Protein AF-A0A8T6MSV2-F1 (afdb_monomer_lite)

Secondary structure (DSSP, 8-state):
-EEEEEE-HHHHHHHHHHHHHTT--EEEETTEEEESS--HHHHHHHHHHTT--SEEEEEETTEEEEEEEEEGGGGT-EE-TTT--EESSHHHHHHHHGGGS-GGG----

Sequence (109 aa):
MDIDCVFDDALAQEMAQYLKNKGHTITVQNSTITTKSDPIDDVVNFSVETNRQDYQINFFENTLIFSRKIPIEKIGLISCKQCGFLAQNKSDLELHQNVHMPKSQIRRK

Structure (mmCIF, N/CA/C/O backbone):
data_AF-A0A8T6MSV2-F1
#
_entry.id   AF-A0A8T6MSV2-F1
#
loop_
_atom_site.group_PDB
_atom_site.id
_atom_site.type_symbol
_atom_site.label_atom_id
_atom_site.label_alt_id
_atom_site.label_comp_id
_atom_site.label_asym_id
_atom_site.label_entity_id
_atom_site.label_seq_id
_atom_site.pdbx_PDB_ins_code
_atom_site.Cartn_x
_atom_site.Cartn_y
_atom_site.Cartn_z
_atom_site.occupancy
_atom_site.B_iso_or_equiv
_atom_site.auth_seq_id
_atom_site.auth_comp_id
_atom_site.auth_asym_id
_atom_site.auth_atom_id
_atom_site.pdbx_PDB_model_num
ATOM 1 N N . MET A 1 1 ? 12.745 3.631 -9.465 1.00 52.75 1 MET A N 1
ATOM 2 C CA . MET A 1 1 ? 11.391 4.137 -9.770 1.00 52.75 1 MET A CA 1
ATOM 3 C C . MET A 1 1 ? 10.469 3.039 -9.295 1.00 52.75 1 MET A C 1
ATOM 5 O O . MET A 1 1 ? 10.765 1.884 -9.581 1.00 52.75 1 MET A O 1
ATOM 9 N N . ASP A 1 2 ? 9.473 3.383 -8.488 1.00 45.22 2 ASP A N 1
ATOM 10 C CA . ASP A 1 2 ? 8.651 2.413 -7.762 1.00 45.22 2 ASP A CA 1
ATOM 11 C C . ASP A 1 2 ? 7.221 2.499 -8.281 1.00 45.22 2 ASP A C 1
ATOM 13 O O . ASP A 1 2 ? 6.783 3.571 -8.703 1.00 45.22 2 ASP A O 1
ATOM 17 N N . ILE A 1 3 ? 6.517 1.373 -8.281 1.00 43.38 3 ILE A N 1
ATOM 18 C CA . ILE A 1 3 ? 5.106 1.319 -8.655 1.00 43.38 3 ILE A CA 1
ATOM 19 C C . ILE A 1 3 ? 4.292 0.924 -7.421 1.00 43.38 3 ILE A C 1
ATOM 21 O O . ILE A 1 3 ? 4.599 -0.067 -6.751 1.00 43.38 3 ILE A O 1
ATOM 25 N N . ASP A 1 4 ? 3.238 1.695 -7.151 1.00 51.03 4 ASP A N 1
ATOM 26 C CA . ASP A 1 4 ? 2.229 1.418 -6.127 1.00 51.03 4 ASP A CA 1
ATOM 27 C C . ASP A 1 4 ? 1.258 0.360 -6.654 1.00 51.03 4 ASP A C 1
ATOM 29 O O . ASP A 1 4 ? 0.291 0.678 -7.343 1.00 51.03 4 ASP A O 1
ATOM 33 N N . CYS A 1 5 ? 1.544 -0.923 -6.426 1.00 47.72 5 CYS A N 1
ATOM 34 C CA . CYS A 1 5 ? 0.747 -1.990 -7.050 1.00 47.72 5 CYS A CA 1
ATOM 35 C C . CYS A 1 5 ? 0.420 -3.189 -6.167 1.00 47.72 5 CYS A C 1
ATOM 37 O O . CYS A 1 5 ? -0.207 -4.123 -6.661 1.00 47.72 5 CYS A O 1
ATOM 39 N N . VAL A 1 6 ? 0.790 -3.196 -4.883 1.00 54.03 6 VAL A N 1
ATOM 40 C CA . VAL A 1 6 ? 0.412 -4.315 -4.008 1.00 54.03 6 VAL A CA 1
ATOM 41 C C . VAL A 1 6 ? -0.485 -3.849 -2.882 1.00 54.03 6 VAL A C 1
ATOM 43 O O . VAL A 1 6 ? -0.039 -3.304 -1.874 1.00 54.03 6 VAL A O 1
ATOM 46 N N . PHE A 1 7 ? -1.763 -4.090 -3.144 1.00 62.31 7 PHE A N 1
ATOM 47 C CA . PHE A 1 7 ? -2.846 -4.252 -2.196 1.00 62.31 7 PHE A CA 1
ATOM 48 C C . PHE A 1 7 ? -2.568 -5.534 -1.386 1.00 62.31 7 PHE A C 1
ATOM 50 O O . PHE A 1 7 ? -2.587 -6.633 -1.941 1.00 62.31 7 PHE A O 1
ATOM 57 N N . ASP A 1 8 ? -2.196 -5.387 -0.111 1.00 69.69 8 ASP A N 1
ATOM 58 C CA . ASP A 1 8 ? -1.925 -6.505 0.803 1.00 69.69 8 ASP A CA 1
ATOM 59 C C . ASP A 1 8 ? -3.137 -6.749 1.716 1.00 69.69 8 ASP A C 1
ATOM 61 O O . ASP A 1 8 ? -3.319 -6.081 2.739 1.00 69.69 8 ASP A O 1
ATOM 65 N N . ASP A 1 9 ? -3.973 -7.720 1.335 1.00 76.50 9 ASP A N 1
ATOM 66 C CA . ASP A 1 9 ? -5.196 -8.070 2.066 1.00 76.50 9 ASP A CA 1
ATOM 67 C C . ASP A 1 9 ? -4.897 -8.564 3.491 1.00 76.50 9 ASP A C 1
ATOM 69 O O . ASP A 1 9 ? -5.667 -8.296 4.415 1.00 76.50 9 ASP A O 1
ATOM 73 N N . ALA A 1 10 ? -3.777 -9.265 3.698 1.00 79.00 10 ALA A N 1
ATOM 74 C CA . ALA A 1 10 ? -3.409 -9.791 5.010 1.00 79.00 10 ALA A CA 1
ATOM 75 C C . ALA A 1 10 ? -3.021 -8.653 5.960 1.00 79.00 10 ALA A C 1
ATOM 77 O O . ALA A 1 10 ? -3.493 -8.602 7.097 1.00 79.00 10 ALA A O 1
ATOM 78 N N . LEU A 1 11 ? -2.230 -7.695 5.470 1.00 79.06 11 LEU A N 1
ATOM 79 C CA . LEU A 1 11 ? -1.896 -6.489 6.221 1.00 79.06 11 LEU A CA 1
ATOM 80 C C . LEU A 1 11 ? -3.133 -5.631 6.504 1.00 79.06 11 LEU A C 1
ATOM 82 O O . LEU A 1 11 ? -3.290 -5.135 7.620 1.00 79.06 11 LEU A O 1
ATOM 86 N N . ALA A 1 12 ? -4.027 -5.473 5.525 1.00 80.38 12 ALA A N 1
ATOM 87 C CA . ALA A 1 12 ? -5.264 -4.727 5.726 1.00 80.38 12 ALA A CA 1
ATOM 88 C C . ALA A 1 12 ? -6.127 -5.353 6.836 1.00 80.38 12 ALA A C 1
ATOM 90 O O . ALA A 1 12 ? -6.695 -4.632 7.660 1.00 80.38 12 ALA A O 1
ATOM 91 N N . GLN A 1 13 ? -6.178 -6.688 6.918 1.00 84.62 13 GLN A N 1
ATOM 92 C CA . GLN A 1 13 ? -6.860 -7.384 8.011 1.00 84.62 13 GLN A CA 1
ATOM 93 C C . GLN A 1 13 ? -6.159 -7.219 9.365 1.00 84.62 13 GLN A C 1
ATOM 95 O O . GLN A 1 13 ? -6.834 -6.954 10.362 1.00 84.62 13 GLN A O 1
ATOM 100 N N . GLU A 1 14 ? -4.831 -7.333 9.416 1.00 86.69 14 GLU A N 1
ATOM 101 C CA . GLU A 1 14 ? -4.041 -7.163 10.644 1.00 86.69 14 GLU A CA 1
ATOM 102 C C . GLU A 1 14 ? -4.220 -5.755 11.237 1.00 86.69 14 GLU A C 1
ATOM 104 O O . GLU A 1 14 ? -4.562 -5.599 12.412 1.00 86.69 14 GLU A O 1
ATOM 109 N N . MET A 1 15 ? -4.098 -4.729 10.395 1.00 83.69 15 MET A N 1
ATOM 110 C CA . MET A 1 15 ? -4.331 -3.331 10.759 1.00 83.69 15 MET A CA 1
ATOM 111 C C . MET A 1 15 ? -5.768 -3.101 11.224 1.00 83.69 15 MET A C 1
ATOM 113 O O . MET A 1 15 ? -6.010 -2.456 12.242 1.00 83.69 15 MET A O 1
ATOM 117 N N . ALA A 1 16 ? -6.751 -3.631 10.493 1.00 87.12 16 ALA A N 1
ATOM 118 C CA . ALA A 1 16 ? -8.146 -3.466 10.869 1.00 87.12 16 ALA A CA 1
ATOM 119 C C . ALA A 1 16 ? -8.446 -4.087 12.232 1.00 87.12 16 ALA A C 1
ATOM 121 O O . ALA A 1 16 ? -9.236 -3.529 12.994 1.00 87.12 16 ALA A O 1
ATOM 122 N N . GLN A 1 17 ? -7.810 -5.213 12.562 1.00 90.00 17 GLN A N 1
ATOM 123 C CA . GLN A 1 17 ? -7.929 -5.808 13.884 1.00 90.00 17 GLN A CA 1
ATOM 124 C C . GLN A 1 17 ? -7.280 -4.927 14.958 1.00 90.00 17 GLN A C 1
ATOM 126 O O . GLN A 1 17 ? -7.893 -4.707 16.002 1.00 90.00 17 GLN A O 1
ATOM 131 N N . TYR A 1 18 ? -6.095 -4.369 14.691 1.00 89.69 18 TYR A N 1
ATOM 132 C CA . TYR A 1 18 ? -5.439 -3.416 15.591 1.00 89.69 18 TYR A CA 1
ATOM 133 C C . TYR A 1 18 ? -6.328 -2.196 15.878 1.00 89.69 18 TYR A C 1
ATOM 135 O O . TYR A 1 18 ? -6.602 -1.880 17.036 1.00 89.69 18 TYR A O 1
ATOM 143 N N . LEU A 1 19 ? -6.866 -1.561 14.834 1.00 87.06 19 LEU A N 1
ATOM 144 C CA . LEU A 1 19 ? -7.727 -0.382 14.956 1.00 87.06 19 LEU A CA 1
ATOM 145 C C . LEU A 1 19 ? -9.059 -0.695 15.655 1.00 87.06 19 LEU A C 1
ATOM 147 O O . LEU A 1 19 ? -9.536 0.103 16.463 1.00 87.06 19 LEU A O 1
ATOM 151 N N . LYS A 1 20 ? -9.647 -1.877 15.421 1.00 90.38 20 LYS A N 1
ATOM 152 C CA . LYS A 1 20 ? -10.823 -2.341 16.179 1.00 90.38 20 LYS A CA 1
ATOM 153 C C . LYS A 1 20 ? -10.512 -2.495 17.666 1.00 90.38 20 LYS A C 1
ATOM 155 O O . LYS A 1 20 ? -11.320 -2.079 18.492 1.00 90.38 20 LYS A O 1
ATOM 160 N N . ASN A 1 21 ? -9.342 -3.034 18.011 1.00 92.56 21 ASN A N 1
ATOM 161 C CA . ASN A 1 21 ? -8.912 -3.175 19.405 1.00 92.56 21 ASN A CA 1
ATOM 162 C C . ASN A 1 21 ? -8.697 -1.811 20.092 1.00 92.56 21 ASN A C 1
ATOM 164 O O . ASN A 1 21 ? -8.846 -1.717 21.307 1.00 92.56 21 ASN A O 1
ATOM 168 N N . LYS A 1 22 ? -8.396 -0.755 19.323 1.00 89.69 22 LYS A N 1
ATOM 169 C CA . LYS A 1 22 ? -8.323 0.642 19.791 1.00 89.69 22 LYS A CA 1
ATOM 170 C C . LYS A 1 22 ? -9.682 1.354 19.859 1.00 89.69 22 LYS A C 1
ATOM 172 O O . LYS A 1 22 ? -9.764 2.464 20.371 1.00 89.69 22 LYS A O 1
ATOM 177 N N . GLY A 1 23 ? -10.761 0.709 19.408 1.00 89.50 23 GLY A N 1
ATOM 178 C CA . GLY A 1 23 ? -12.131 1.227 19.493 1.00 89.50 23 GLY A CA 1
ATOM 179 C C . GLY A 1 23 ? -12.663 1.872 18.211 1.00 89.50 23 GLY A C 1
ATOM 180 O O . GLY A 1 23 ? -13.773 2.408 18.217 1.00 89.50 23 GLY A O 1
ATOM 181 N N . HIS A 1 24 ? -11.931 1.806 17.095 1.00 85.06 24 HIS A N 1
ATOM 182 C CA . HIS A 1 24 ? -12.431 2.316 15.821 1.00 85.06 24 HIS A CA 1
ATOM 183 C C . HIS A 1 24 ? -13.497 1.395 15.217 1.00 85.06 24 HIS A C 1
ATOM 185 O O . HIS A 1 24 ? -13.394 0.166 15.228 1.00 85.06 24 HIS A O 1
ATOM 191 N N . THR A 1 25 ? -14.516 2.001 14.604 1.00 87.56 25 THR A N 1
ATOM 192 C CA . THR A 1 25 ? -15.488 1.264 13.787 1.00 87.56 25 THR A CA 1
ATOM 193 C C . THR A 1 25 ? -14.932 1.096 12.377 1.00 87.56 25 THR A C 1
ATOM 195 O O . THR A 1 25 ? -15.022 2.016 11.563 1.00 87.56 25 THR A O 1
ATOM 198 N N . ILE A 1 26 ? -14.365 -0.081 12.104 1.00 85.50 26 ILE A N 1
ATOM 199 C CA . ILE A 1 26 ? -13.655 -0.390 10.859 1.00 85.50 26 ILE A CA 1
ATOM 200 C C . ILE A 1 26 ? -14.429 -1.380 9.986 1.00 85.50 26 ILE A C 1
ATOM 202 O O . ILE A 1 26 ? -14.863 -2.433 10.461 1.00 85.50 26 ILE A O 1
ATOM 206 N N . THR A 1 27 ? -14.510 -1.082 8.689 1.00 84.19 27 THR A N 1
ATOM 207 C CA . THR A 1 27 ? -14.942 -2.014 7.637 1.00 84.19 27 THR A CA 1
ATOM 208 C C . THR A 1 27 ? -13.767 -2.293 6.707 1.00 84.19 27 THR A C 1
ATOM 210 O O . THR A 1 27 ? -13.042 -1.369 6.352 1.00 84.19 27 THR A O 1
ATOM 213 N N . VAL A 1 28 ? -13.570 -3.552 6.317 1.00 82.88 28 VAL A N 1
ATOM 214 C CA . VAL A 1 28 ? -12.518 -3.950 5.370 1.00 82.88 28 VAL A CA 1
ATOM 215 C C . VAL A 1 28 ? -13.166 -4.573 4.147 1.00 82.88 28 VAL A C 1
ATOM 217 O O . VAL A 1 28 ? -14.011 -5.460 4.283 1.00 82.88 28 VAL A O 1
ATOM 220 N N . GLN A 1 29 ? -12.754 -4.127 2.966 1.00 80.00 29 GLN A N 1
ATOM 221 C CA . GLN A 1 29 ? -13.034 -4.784 1.694 1.00 80.00 29 GLN A CA 1
ATOM 222 C C . GLN A 1 29 ? -11.713 -4.947 0.952 1.00 80.00 29 GLN A C 1
ATOM 224 O O . GLN A 1 29 ? -11.104 -3.959 0.548 1.00 80.00 29 GLN A O 1
ATOM 229 N N . ASN A 1 30 ? -11.268 -6.193 0.786 1.00 78.94 30 ASN A N 1
ATOM 230 C CA . ASN A 1 30 ? -9.948 -6.522 0.244 1.00 78.94 30 ASN A CA 1
ATOM 231 C C . ASN A 1 30 ? -8.853 -5.753 1.013 1.00 78.94 30 ASN A C 1
ATOM 233 O O . ASN A 1 30 ? -8.798 -5.823 2.240 1.00 78.94 30 ASN A O 1
ATOM 237 N N . SER A 1 31 ? -8.044 -4.959 0.314 1.00 72.94 31 SER A N 1
ATOM 238 C CA . SER A 1 31 ? -6.967 -4.153 0.894 1.00 72.94 31 SER A CA 1
ATOM 239 C C . SER A 1 31 ? -7.382 -2.728 1.270 1.00 72.94 31 SER A C 1
ATOM 241 O O . SER A 1 31 ? -6.535 -1.865 1.508 1.00 72.94 31 SER A O 1
ATOM 243 N N . THR A 1 32 ? -8.683 -2.447 1.278 1.00 75.94 32 THR A N 1
ATOM 244 C CA . THR A 1 32 ? -9.233 -1.128 1.586 1.00 75.94 32 THR A CA 1
ATOM 245 C C . THR A 1 32 ? -9.869 -1.138 2.968 1.00 75.94 32 THR A C 1
ATOM 247 O O . THR A 1 32 ? -10.719 -1.979 3.270 1.00 75.94 32 THR A O 1
ATOM 250 N N . ILE A 1 33 ? -9.468 -0.179 3.803 1.00 80.25 33 ILE A N 1
ATOM 251 C CA . ILE A 1 33 ? -10.000 0.011 5.152 1.00 80.25 33 ILE A CA 1
ATOM 252 C C . ILE A 1 33 ? -10.836 1.289 5.163 1.00 80.25 33 ILE A C 1
ATOM 254 O O . ILE A 1 33 ? -10.339 2.359 4.827 1.00 80.25 33 ILE A O 1
ATOM 258 N N . THR A 1 34 ? -12.093 1.200 5.584 1.00 81.88 34 THR A N 1
ATOM 259 C CA . THR A 1 34 ? -12.966 2.362 5.787 1.00 81.88 34 THR A CA 1
ATOM 260 C C . THR A 1 34 ? -13.266 2.521 7.270 1.00 81.88 34 THR A C 1
ATOM 262 O O . THR A 1 34 ? -13.626 1.557 7.951 1.00 81.88 34 THR A O 1
ATOM 265 N N . THR A 1 35 ? -13.145 3.744 7.773 1.00 80.88 35 THR A N 1
ATOM 266 C CA . THR A 1 35 ? -13.340 4.085 9.186 1.00 80.88 35 THR A CA 1
ATOM 267 C C . THR A 1 35 ? -14.361 5.208 9.343 1.00 80.88 35 THR A C 1
ATOM 269 O O . THR A 1 35 ? -14.513 6.051 8.466 1.00 80.88 35 THR A O 1
ATOM 272 N N . LYS A 1 36 ? -15.091 5.226 10.462 1.00 78.75 36 LYS A N 1
ATOM 273 C CA . LYS A 1 36 ? -16.001 6.337 10.808 1.00 78.75 36 LYS A CA 1
ATOM 274 C C . LYS A 1 36 ? -15.328 7.459 11.601 1.00 78.75 36 LYS A C 1
ATOM 276 O O . LYS A 1 36 ? -15.917 8.524 11.747 1.00 78.75 36 LYS A O 1
ATOM 281 N N . SER A 1 37 ? -14.144 7.201 12.146 1.00 78.94 37 SER A N 1
ATOM 282 C CA . SER A 1 37 ? -13.359 8.146 12.941 1.00 78.94 37 SER A CA 1
ATOM 283 C C . SER A 1 37 ? -11.934 8.230 12.410 1.00 78.94 37 SER A C 1
ATOM 285 O O . SER A 1 37 ? -11.442 7.269 11.820 1.00 78.94 37 SER A O 1
ATOM 287 N N . ASP A 1 38 ? -11.284 9.371 12.624 1.00 79.75 38 ASP A N 1
ATOM 288 C CA . ASP A 1 38 ? -9.893 9.592 12.228 1.00 79.75 38 ASP A CA 1
ATOM 289 C C . ASP A 1 38 ? -8.959 8.606 12.964 1.00 79.75 38 ASP A C 1
ATOM 291 O O . ASP A 1 38 ? -8.928 8.631 14.196 1.00 79.75 38 ASP A O 1
ATOM 295 N N . PRO A 1 39 ? -8.248 7.704 12.258 1.00 80.56 39 PRO A N 1
ATOM 296 C CA . PRO A 1 39 ? -7.371 6.717 12.870 1.00 80.56 39 PRO A CA 1
ATOM 297 C C . PRO A 1 39 ? -5.885 7.077 12.723 1.00 80.56 39 PRO A C 1
ATOM 299 O O . PRO A 1 39 ? -5.050 6.208 12.964 1.00 80.56 39 PRO A O 1
ATOM 302 N N . ILE A 1 40 ? -5.535 8.291 12.264 1.00 79.62 40 ILE A N 1
ATOM 303 C CA . ILE A 1 40 ? -4.161 8.642 11.860 1.00 79.62 40 ILE A CA 1
ATOM 304 C C . ILE A 1 40 ? -3.137 8.295 12.947 1.00 79.62 40 ILE A C 1
ATOM 306 O O . ILE A 1 40 ? -2.161 7.605 12.652 1.00 79.62 40 ILE A O 1
ATOM 310 N N . ASP A 1 41 ? -3.373 8.702 14.195 1.00 83.25 41 ASP A N 1
ATOM 311 C CA . ASP A 1 41 ? -2.423 8.472 15.291 1.00 83.25 41 ASP A CA 1
ATOM 312 C C . ASP A 1 41 ? -2.199 6.977 15.561 1.00 83.25 41 ASP A C 1
ATOM 314 O O . ASP A 1 41 ? -1.064 6.521 15.709 1.00 83.25 41 ASP A O 1
ATOM 318 N N . ASP A 1 42 ? -3.268 6.179 15.565 1.00 85.38 42 ASP A N 1
ATOM 319 C CA . ASP A 1 42 ? -3.169 4.735 15.780 1.00 85.38 42 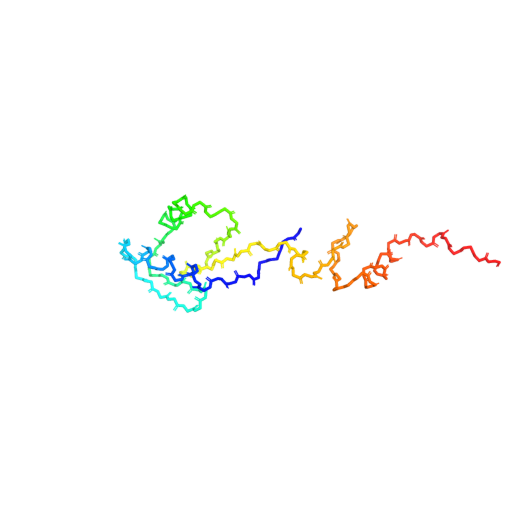ASP A CA 1
ATOM 320 C C . ASP A 1 42 ? -2.548 4.002 14.585 1.00 85.38 42 ASP A C 1
ATOM 322 O O . ASP A 1 42 ? -1.842 3.010 14.766 1.00 85.38 42 ASP A O 1
ATOM 326 N N . VAL A 1 43 ? -2.734 4.510 13.368 1.00 82.62 43 VAL A N 1
ATOM 327 C CA . VAL A 1 43 ? -2.077 3.997 12.160 1.00 82.62 43 VAL A CA 1
ATOM 328 C C . VAL A 1 43 ? -0.571 4.289 12.176 1.00 82.62 43 VAL A C 1
ATOM 330 O O . VAL A 1 43 ? 0.238 3.430 11.801 1.00 82.62 43 VAL A O 1
ATOM 333 N N . VAL A 1 44 ? -0.168 5.471 12.652 1.00 81.69 44 VAL A N 1
ATOM 334 C CA . VAL A 1 44 ? 1.247 5.801 12.883 1.00 81.69 44 VAL A CA 1
ATOM 335 C C . VAL A 1 44 ? 1.834 4.872 13.948 1.00 81.69 44 VAL A C 1
ATOM 337 O O . VAL A 1 44 ? 2.887 4.277 13.713 1.00 81.69 44 VAL A O 1
ATOM 340 N N . ASN A 1 45 ? 1.130 4.666 15.065 1.00 84.69 45 ASN A N 1
ATOM 341 C CA . ASN A 1 45 ? 1.567 3.757 16.129 1.00 84.69 45 ASN A CA 1
ATOM 342 C C . ASN A 1 45 ? 1.740 2.320 15.627 1.00 84.69 45 ASN A C 1
ATOM 344 O O . ASN A 1 45 ? 2.791 1.725 15.853 1.00 84.69 45 ASN A O 1
ATOM 348 N N . PHE A 1 46 ? 0.778 1.789 14.867 1.00 84.12 46 PHE A N 1
ATOM 349 C CA . PHE A 1 46 ? 0.901 0.469 14.248 1.00 84.12 46 PHE A CA 1
ATOM 350 C C . PHE A 1 46 ? 2.158 0.360 13.373 1.00 84.12 46 PHE A C 1
ATOM 352 O O . PHE A 1 46 ? 2.870 -0.646 13.413 1.00 84.12 46 PHE A O 1
ATOM 359 N N . SER A 1 47 ? 2.460 1.396 12.588 1.00 80.94 47 SER A N 1
ATOM 360 C CA . SER A 1 47 ? 3.615 1.402 11.680 1.00 80.94 47 SER A CA 1
ATOM 361 C C . SER A 1 47 ? 4.944 1.369 12.445 1.00 80.94 47 SER A C 1
ATOM 363 O O . SER A 1 47 ? 5.876 0.669 12.040 1.00 80.94 47 SER A O 1
ATOM 365 N N . VAL A 1 48 ? 5.013 2.077 13.578 1.00 82.31 48 VAL A N 1
ATOM 366 C CA . VAL A 1 48 ? 6.168 2.077 14.488 1.00 82.31 48 VAL A CA 1
ATOM 367 C C . VAL A 1 48 ? 6.299 0.733 15.208 1.00 82.31 48 VAL A C 1
ATOM 369 O O . VAL A 1 48 ? 7.380 0.148 15.205 1.00 82.31 48 VAL A O 1
ATOM 372 N N . GLU A 1 49 ? 5.209 0.213 15.778 1.00 85.81 49 GLU A N 1
ATOM 373 C CA . GLU A 1 49 ? 5.192 -1.048 16.535 1.00 85.81 49 GLU A CA 1
ATOM 374 C C . GLU A 1 49 ? 5.566 -2.256 15.666 1.00 85.81 49 GLU A C 1
ATOM 376 O O . GLU A 1 49 ? 6.276 -3.156 16.113 1.00 85.81 49 GLU A O 1
ATOM 381 N N . THR A 1 50 ? 5.130 -2.266 14.405 1.00 81.38 50 THR A N 1
ATOM 382 C CA . THR A 1 50 ? 5.412 -3.360 13.463 1.00 81.38 50 THR A CA 1
ATOM 383 C C . THR A 1 50 ? 6.711 -3.171 12.675 1.00 81.38 50 THR A C 1
ATOM 385 O O . THR A 1 50 ? 7.105 -4.067 11.928 1.00 81.38 50 THR A O 1
ATOM 388 N N . ASN A 1 51 ? 7.390 -2.027 12.842 1.00 80.56 51 ASN A N 1
ATOM 389 C CA . ASN A 1 51 ? 8.594 -1.631 12.104 1.00 80.56 51 ASN A CA 1
ATOM 390 C C . ASN A 1 51 ? 8.450 -1.776 10.571 1.00 80.56 51 ASN A C 1
ATOM 392 O O . ASN A 1 51 ? 9.374 -2.200 9.870 1.00 80.56 51 ASN A O 1
ATOM 396 N N . ARG A 1 52 ? 7.272 -1.444 10.035 1.00 72.25 52 ARG A N 1
ATOM 397 C CA . ARG A 1 52 ? 6.960 -1.572 8.604 1.00 72.25 52 ARG A CA 1
ATOM 398 C C . ARG A 1 52 ? 7.270 -0.272 7.868 1.00 72.25 52 ARG A C 1
ATOM 400 O O . ARG A 1 52 ? 6.441 0.627 7.791 1.00 72.25 52 ARG A O 1
ATOM 407 N N . GLN A 1 53 ? 8.483 -0.179 7.326 1.00 68.81 53 GLN A N 1
ATOM 408 C CA . GLN A 1 53 ? 8.991 1.023 6.643 1.00 68.81 53 GLN A CA 1
ATOM 409 C C . GLN A 1 53 ? 8.783 1.012 5.117 1.00 68.81 53 GLN A C 1
ATOM 411 O O . GLN A 1 53 ? 9.032 2.013 4.451 1.00 68.81 53 GLN A O 1
ATOM 416 N N . ASP A 1 54 ? 8.354 -0.114 4.543 1.00 64.94 54 ASP A N 1
ATOM 417 C CA . ASP A 1 54 ? 8.225 -0.326 3.095 1.00 64.94 54 ASP A CA 1
ATOM 418 C C . ASP A 1 54 ? 6.814 -0.065 2.535 1.00 64.94 54 ASP A C 1
ATOM 420 O O . ASP A 1 54 ? 6.556 -0.302 1.349 1.00 64.94 54 ASP A O 1
ATOM 424 N N . TYR A 1 55 ? 5.914 0.460 3.369 1.00 66.88 55 TYR A N 1
ATOM 425 C CA . TYR A 1 55 ? 4.529 0.756 3.013 1.00 66.88 55 TYR A CA 1
ATOM 426 C C . TYR A 1 55 ? 4.273 2.259 2.947 1.00 66.88 55 TYR A C 1
ATOM 428 O O . TYR A 1 55 ? 4.769 3.036 3.762 1.00 66.88 55 TYR A O 1
ATOM 436 N N . GLN A 1 56 ? 3.458 2.659 1.976 1.00 70.31 56 GLN A N 1
ATOM 437 C CA . GLN A 1 56 ? 2.803 3.957 1.966 1.00 70.31 56 GLN A CA 1
ATOM 438 C C . GLN A 1 56 ? 1.352 3.807 2.404 1.00 70.31 56 GLN A C 1
ATOM 440 O O . GLN A 1 56 ? 0.678 2.828 2.079 1.00 70.31 56 GLN A O 1
ATOM 445 N N . ILE A 1 57 ? 0.890 4.807 3.148 1.00 71.31 57 ILE A N 1
ATOM 446 C CA . ILE A 1 57 ? -0.470 4.886 3.662 1.00 71.31 57 ILE A CA 1
ATOM 447 C C . ILE A 1 57 ? -1.113 6.092 3.003 1.00 71.31 57 ILE A C 1
ATOM 449 O O . ILE A 1 57 ? -0.732 7.231 3.273 1.00 71.31 57 ILE A O 1
ATOM 453 N N . ASN A 1 58 ? -2.063 5.834 2.112 1.00 73.81 58 ASN A N 1
ATOM 454 C CA . ASN A 1 58 ? -2.796 6.880 1.419 1.00 73.81 58 ASN A CA 1
ATOM 455 C C . ASN A 1 58 ? -4.155 7.079 2.092 1.00 73.81 58 ASN A C 1
ATOM 457 O O . ASN A 1 58 ? -4.912 6.121 2.267 1.00 73.81 58 ASN A O 1
ATOM 461 N N . PHE A 1 59 ? -4.449 8.327 2.454 1.00 73.00 59 PHE A N 1
ATOM 462 C CA . PHE A 1 59 ? -5.705 8.733 3.077 1.00 73.00 59 PHE A CA 1
ATOM 463 C C . PHE A 1 59 ? -6.600 9.437 2.057 1.00 73.00 59 PHE A C 1
ATOM 465 O O . PHE A 1 59 ? -6.208 10.440 1.461 1.00 73.00 59 PHE A O 1
ATOM 472 N N . PHE A 1 60 ? -7.818 8.925 1.896 1.00 75.88 60 PHE A N 1
ATOM 473 C CA . PHE A 1 60 ? -8.863 9.495 1.053 1.00 75.88 60 PHE A CA 1
ATOM 474 C C . PHE A 1 60 ? -10.143 9.634 1.873 1.00 75.88 60 PHE A C 1
ATOM 476 O O . PHE A 1 60 ? -10.899 8.672 2.010 1.00 75.88 60 PHE A O 1
ATOM 483 N N . GLU A 1 61 ? -10.372 10.824 2.432 1.00 77.94 61 GLU A N 1
ATOM 484 C CA . GLU A 1 61 ? -11.485 11.111 3.349 1.00 77.94 61 GLU A CA 1
ATOM 485 C C . GLU A 1 61 ? -11.519 10.114 4.523 1.00 77.94 61 GLU A C 1
ATOM 487 O O . GLU A 1 61 ? -10.732 10.223 5.457 1.00 77.94 61 GLU A O 1
ATOM 492 N N . ASN A 1 62 ? -12.383 9.102 4.433 1.00 76.38 62 ASN A N 1
ATOM 493 C CA . ASN A 1 62 ? -12.607 8.076 5.450 1.00 76.38 62 ASN A CA 1
ATOM 494 C C . ASN A 1 62 ? -12.014 6.710 5.066 1.00 76.38 62 ASN A C 1
ATOM 496 O O . ASN A 1 62 ? -12.289 5.694 5.712 1.00 76.38 62 ASN A O 1
ATOM 500 N N . THR A 1 63 ? -11.250 6.670 3.977 1.00 73.44 63 THR A N 1
ATOM 501 C CA . THR A 1 63 ? -10.688 5.459 3.387 1.00 73.44 63 THR A CA 1
ATOM 502 C C . THR A 1 63 ? -9.173 5.481 3.496 1.00 73.44 63 THR A C 1
ATOM 504 O O . THR A 1 63 ? -8.523 6.433 3.068 1.00 73.44 63 THR A O 1
ATOM 507 N N . LEU A 1 64 ? -8.611 4.400 4.026 1.00 73.31 64 LEU A N 1
ATOM 508 C CA . LEU A 1 64 ? -7.182 4.134 4.018 1.00 73.31 64 LEU A CA 1
ATOM 509 C C . LEU A 1 64 ? -6.858 3.054 2.997 1.00 73.31 64 LEU A C 1
ATOM 511 O O . LEU A 1 64 ? -7.496 1.996 2.954 1.00 73.31 64 LEU A O 1
ATOM 515 N N . ILE A 1 65 ? -5.822 3.320 2.210 1.00 68.06 65 ILE A N 1
ATOM 516 C CA . ILE A 1 65 ? -5.261 2.378 1.250 1.00 68.06 65 ILE A CA 1
ATOM 517 C C . ILE A 1 65 ? -3.787 2.184 1.584 1.00 68.06 65 ILE A C 1
ATOM 519 O O . ILE A 1 65 ? -3.001 3.132 1.551 1.00 68.06 65 ILE A O 1
ATOM 523 N N . PHE A 1 66 ? -3.426 0.939 1.880 1.00 66.44 66 PHE A N 1
ATOM 524 C CA . PHE A 1 66 ? -2.044 0.530 2.085 1.00 66.44 66 PHE A CA 1
ATOM 5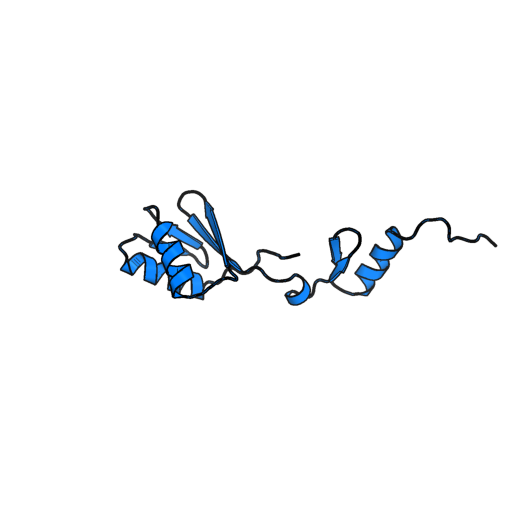25 C C . PHE A 1 66 ? -1.493 -0.001 0.771 1.00 66.44 66 PHE A 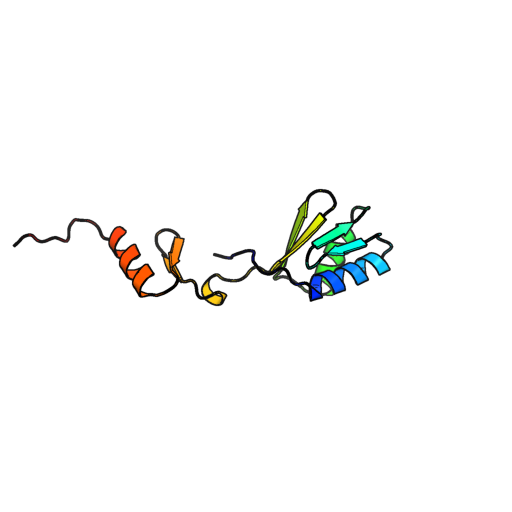C 1
ATOM 527 O O . PHE A 1 66 ? -2.020 -0.965 0.215 1.00 66.44 66 PHE A O 1
ATOM 534 N N . SER A 1 67 ? -0.432 0.629 0.279 1.00 65.56 67 SER A N 1
ATOM 535 C CA . SER A 1 67 ? 0.293 0.167 -0.898 1.00 65.56 67 SER A CA 1
ATOM 536 C C . SER A 1 67 ? 1.747 -0.083 -0.536 1.00 65.56 67 SER A C 1
ATOM 538 O O . SER A 1 67 ? 2.423 0.747 0.078 1.00 65.56 67 SER A O 1
ATOM 540 N N . ARG A 1 68 ? 2.255 -1.253 -0.919 1.00 65.06 68 ARG A N 1
ATOM 541 C CA . ARG A 1 68 ? 3.692 -1.511 -0.860 1.00 65.06 68 ARG A CA 1
ATOM 542 C C . ARG A 1 68 ? 4.372 -0.879 -2.067 1.00 65.06 68 ARG A C 1
ATOM 544 O O . ARG A 1 68 ? 3.931 -1.096 -3.199 1.00 65.06 68 ARG A O 1
ATOM 551 N N . LYS A 1 69 ? 5.495 -0.193 -1.844 1.00 63.84 69 LYS A N 1
ATOM 552 C CA . LYS A 1 69 ? 6.373 0.202 -2.950 1.00 63.84 69 LYS A CA 1
ATOM 553 C C . LYS A 1 69 ? 7.088 -1.021 -3.489 1.00 63.84 69 LYS A C 1
ATOM 555 O O . LYS A 1 69 ? 7.864 -1.661 -2.775 1.00 63.84 69 LYS A O 1
ATOM 560 N N . ILE A 1 70 ? 6.850 -1.337 -4.756 1.00 62.19 70 ILE A N 1
ATOM 561 C CA . ILE A 1 70 ? 7.581 -2.403 -5.431 1.00 62.19 70 ILE A CA 1
ATOM 562 C C . ILE A 1 70 ? 8.543 -1.784 -6.445 1.00 62.19 70 ILE A C 1
ATOM 564 O O . ILE A 1 70 ? 8.092 -1.058 -7.337 1.00 62.19 70 ILE A O 1
ATOM 568 N N . PRO A 1 71 ? 9.856 -2.074 -6.338 1.00 67.62 71 PRO A N 1
ATOM 569 C CA . PRO A 1 71 ? 10.808 -1.733 -7.383 1.00 67.62 71 PRO A CA 1
ATOM 570 C C . PRO A 1 71 ? 10.337 -2.314 -8.714 1.00 67.62 71 PRO A C 1
ATOM 572 O O . PRO A 1 71 ? 9.982 -3.492 -8.783 1.00 67.62 71 PRO A O 1
ATOM 575 N N . ILE A 1 72 ? 10.348 -1.506 -9.769 1.00 69.62 72 ILE A N 1
ATOM 576 C CA . ILE A 1 72 ? 9.896 -1.885 -11.118 1.00 69.62 72 ILE A CA 1
ATOM 577 C C . ILE A 1 72 ? 10.574 -3.171 -11.618 1.00 69.62 72 ILE A C 1
ATOM 579 O O . ILE A 1 72 ? 9.958 -3.989 -12.301 1.00 69.62 72 ILE A O 1
ATOM 583 N N . GLU A 1 73 ? 11.812 -3.411 -11.195 1.00 69.81 73 GLU A N 1
ATOM 584 C CA . GLU A 1 73 ? 12.582 -4.606 -11.524 1.00 69.81 73 GLU A CA 1
ATOM 585 C C . GLU A 1 73 ? 11.959 -5.887 -10.944 1.00 69.81 73 GLU A C 1
ATOM 587 O O . GLU A 1 73 ? 12.050 -6.952 -11.554 1.00 69.81 73 GLU A O 1
ATOM 592 N N . LYS A 1 74 ? 11.286 -5.805 -9.786 1.00 68.12 74 LYS A N 1
ATOM 593 C CA . LYS A 1 74 ? 10.618 -6.957 -9.153 1.00 68.12 74 LYS A CA 1
ATOM 594 C C . LYS A 1 74 ? 9.348 -7.391 -9.879 1.00 68.12 74 LYS A C 1
ATOM 596 O O . LYS A 1 74 ? 8.934 -8.532 -9.701 1.00 68.12 74 LYS A O 1
ATOM 601 N N . ILE A 1 75 ? 8.747 -6.521 -10.690 1.00 72.06 75 ILE A N 1
ATOM 602 C CA . ILE A 1 75 ? 7.593 -6.866 -11.535 1.00 72.06 75 ILE A CA 1
ATOM 603 C C . ILE A 1 75 ? 8.002 -7.189 -12.982 1.00 72.06 75 ILE A C 1
ATOM 605 O O . ILE A 1 75 ? 7.154 -7.257 -13.867 1.00 72.06 75 ILE A O 1
ATOM 609 N N . GLY A 1 76 ? 9.302 -7.394 -13.228 1.00 75.75 76 GLY A N 1
ATOM 610 C CA . GLY A 1 76 ? 9.832 -7.817 -14.526 1.00 75.75 76 GLY A CA 1
ATOM 611 C C . GLY A 1 76 ? 9.958 -6.702 -15.564 1.00 75.75 76 GLY A C 1
ATOM 612 O O . GLY A 1 76 ? 10.237 -6.988 -16.725 1.00 75.75 76 GLY A O 1
ATOM 613 N N . LEU A 1 77 ? 9.774 -5.441 -15.168 1.00 83.94 77 LEU A N 1
ATOM 614 C CA . LEU A 1 77 ? 9.963 -4.293 -16.047 1.00 83.94 77 LEU A CA 1
ATOM 615 C C . LEU A 1 77 ? 11.397 -3.757 -15.946 1.00 83.94 77 LEU A C 1
ATOM 617 O O . LEU A 1 77 ? 12.050 -3.833 -14.906 1.00 83.94 77 LEU A O 1
ATOM 621 N N . ILE A 1 78 ? 11.884 -3.174 -17.039 1.00 88.56 78 ILE A N 1
ATOM 622 C CA . ILE A 1 78 ? 13.219 -2.577 -17.136 1.00 88.56 78 ILE A CA 1
ATOM 623 C C . ILE A 1 78 ? 13.066 -1.124 -17.587 1.00 88.56 78 ILE A C 1
ATOM 625 O O . ILE A 1 78 ? 12.319 -0.843 -18.522 1.00 88.56 78 ILE A O 1
ATOM 629 N N . SER A 1 79 ? 13.767 -0.192 -16.936 1.00 89.12 79 SER A N 1
ATOM 630 C CA . SER A 1 79 ? 13.659 1.240 -17.240 1.00 89.12 79 SER A CA 1
ATOM 631 C C . SER A 1 79 ? 14.829 1.774 -18.074 1.00 89.12 79 SER A C 1
ATOM 633 O O . SER A 1 79 ? 15.994 1.401 -17.899 1.00 89.12 79 SER A O 1
ATOM 635 N N . CYS A 1 80 ? 14.528 2.697 -18.987 1.00 89.31 80 CYS A N 1
ATOM 636 C CA . CYS A 1 80 ? 15.519 3.470 -19.717 1.00 89.31 80 CYS A CA 1
ATOM 637 C C . CYS A 1 80 ? 16.147 4.513 -18.794 1.00 89.31 80 CYS A C 1
ATOM 639 O O . CYS A 1 80 ? 15.474 5.422 -18.313 1.00 89.31 80 CYS A O 1
ATOM 641 N N . LYS A 1 81 ? 17.465 4.435 -18.602 1.00 88.31 81 LYS A N 1
ATOM 642 C CA . LYS A 1 81 ? 18.201 5.344 -17.710 1.00 88.31 81 LYS A CA 1
ATOM 643 C C . LYS A 1 81 ? 18.208 6.806 -18.170 1.00 88.31 81 LYS A C 1
ATOM 645 O O . LYS A 1 81 ? 18.490 7.678 -17.360 1.00 88.31 81 LYS A O 1
ATOM 650 N N . GLN A 1 82 ? 17.941 7.070 -19.451 1.00 87.75 82 GLN A N 1
ATOM 651 C CA . GLN A 1 82 ? 17.987 8.423 -20.015 1.00 87.75 82 GLN A CA 1
ATOM 652 C C . GLN A 1 82 ? 16.657 9.176 -19.904 1.00 87.75 82 GLN A C 1
ATOM 654 O O . GLN A 1 82 ? 16.674 10.394 -19.770 1.00 87.75 82 GLN A O 1
ATOM 659 N N . CYS A 1 83 ? 15.513 8.483 -19.947 1.00 89.44 83 CYS A N 1
ATOM 660 C CA . CYS A 1 83 ? 14.198 9.142 -19.953 1.00 89.44 83 CYS A CA 1
ATOM 661 C C . CYS A 1 83 ? 13.107 8.449 -19.119 1.00 89.44 83 CYS A C 1
ATOM 663 O O . CYS A 1 83 ? 11.978 8.928 -19.093 1.00 89.44 83 CYS A O 1
ATOM 665 N N . GLY A 1 84 ? 13.402 7.323 -18.463 1.00 85.00 84 GLY A N 1
ATOM 666 C CA . GLY A 1 84 ? 12.448 6.599 -17.617 1.00 85.00 84 GLY A CA 1
ATOM 667 C C . GLY A 1 84 ? 11.443 5.704 -18.353 1.00 85.00 84 GLY A C 1
ATOM 668 O O . GLY A 1 84 ? 10.576 5.133 -17.700 1.00 85.00 84 GLY A O 1
ATOM 669 N N . PHE A 1 85 ? 11.545 5.541 -19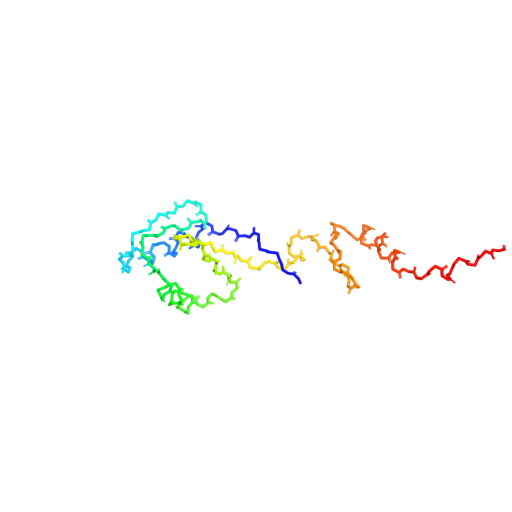.679 1.00 88.25 85 PHE A N 1
ATOM 670 C CA . PHE A 1 85 ? 10.687 4.619 -20.442 1.00 88.25 85 PHE A CA 1
ATOM 671 C C . PHE A 1 85 ? 10.738 3.191 -19.879 1.00 88.25 85 PHE A C 1
ATOM 673 O O . PHE A 1 85 ? 11.825 2.691 -19.593 1.00 88.25 85 PHE A O 1
ATOM 680 N N . LEU A 1 86 ? 9.583 2.535 -19.754 1.00 89.31 86 LEU A N 1
ATOM 681 C CA . LEU A 1 86 ? 9.461 1.180 -19.214 1.00 89.31 86 LEU A CA 1
ATOM 682 C C . LEU A 1 86 ? 9.296 0.154 -20.336 1.00 89.31 86 LEU A C 1
ATOM 684 O O . LEU A 1 86 ? 8.436 0.305 -21.198 1.00 89.31 86 LEU A O 1
ATOM 688 N N . ALA A 1 87 ? 10.096 -0.906 -20.285 1.00 88.81 87 ALA A N 1
ATOM 689 C CA . ALA A 1 87 ? 10.088 -2.009 -21.234 1.00 88.81 87 ALA A CA 1
ATOM 690 C C . ALA A 1 87 ? 9.829 -3.342 -20.518 1.00 88.81 87 ALA A C 1
ATOM 692 O O . ALA A 1 87 ? 10.297 -3.550 -19.398 1.00 88.81 87 ALA A O 1
ATOM 693 N N . GLN A 1 88 ? 9.114 -4.259 -21.175 1.00 88.56 88 GLN A N 1
ATOM 694 C CA . GLN A 1 88 ? 8.828 -5.599 -20.639 1.00 88.56 88 GLN A CA 1
ATOM 695 C C . GLN A 1 88 ? 9.999 -6.576 -20.813 1.00 88.56 88 GLN A C 1
ATOM 697 O O . GLN A 1 88 ? 10.070 -7.602 -20.143 1.00 88.56 88 GLN A O 1
ATOM 702 N N . ASN A 1 89 ? 10.913 -6.285 -21.736 1.00 89.88 89 ASN A N 1
ATOM 703 C CA . ASN A 1 89 ? 12.083 -7.103 -22.020 1.00 89.88 89 ASN A CA 1
ATOM 704 C C . ASN A 1 89 ? 13.242 -6.226 -22.526 1.00 89.88 89 ASN A C 1
ATOM 706 O O . ASN A 1 89 ? 13.097 -5.025 -22.765 1.00 89.88 89 ASN A O 1
ATOM 710 N N . LYS A 1 90 ? 14.421 -6.839 -22.673 1.00 89.12 90 LYS A N 1
ATOM 711 C CA . LYS A 1 90 ? 15.633 -6.137 -23.117 1.00 89.12 90 LYS A CA 1
ATOM 712 C C . LYS A 1 90 ? 15.537 -5.636 -24.557 1.00 89.12 90 LYS A C 1
ATOM 714 O O . LYS A 1 90 ? 16.014 -4.542 -24.826 1.00 89.12 90 LYS A O 1
ATOM 719 N N . SER A 1 91 ? 14.913 -6.393 -25.455 1.00 90.62 91 SER A N 1
ATOM 720 C CA . SER A 1 91 ? 14.813 -6.032 -26.872 1.00 90.62 91 SER A CA 1
ATOM 721 C C . SER A 1 91 ? 13.994 -4.755 -27.080 1.00 90.62 91 SER A C 1
ATOM 723 O O . SER A 1 91 ? 14.418 -3.869 -27.819 1.00 90.62 91 SER A O 1
ATOM 725 N N . ASP A 1 92 ? 12.881 -4.608 -26.361 1.00 90.00 92 ASP A N 1
ATOM 726 C CA . ASP A 1 92 ? 12.069 -3.385 -26.381 1.00 90.00 92 ASP A CA 1
ATOM 727 C C . ASP A 1 92 ? 12.844 -2.185 -25.824 1.00 90.00 92 ASP A C 1
ATOM 729 O O . ASP A 1 92 ? 12.760 -1.071 -26.349 1.00 90.00 92 ASP A O 1
ATOM 733 N N . LEU A 1 93 ? 13.643 -2.413 -24.776 1.00 91.56 93 LEU A N 1
ATOM 734 C CA . LEU A 1 93 ? 14.488 -1.378 -24.194 1.00 91.56 93 LEU A CA 1
ATOM 735 C C . LEU A 1 93 ? 15.591 -0.932 -25.161 1.00 91.56 93 LEU A C 1
ATOM 737 O O . LEU A 1 93 ? 15.833 0.265 -25.290 1.00 91.56 93 LEU A O 1
ATOM 741 N N . GLU A 1 94 ? 16.247 -1.871 -25.841 1.00 90.69 94 GLU A N 1
ATOM 742 C CA . GLU A 1 94 ? 17.287 -1.594 -26.838 1.00 90.69 94 GLU A CA 1
ATOM 743 C C . GLU A 1 94 ? 16.721 -0.812 -28.026 1.00 90.69 94 GLU A C 1
ATOM 745 O O . GLU A 1 94 ? 17.294 0.197 -28.445 1.00 90.69 94 GLU A O 1
ATOM 750 N N . LEU A 1 95 ? 15.550 -1.216 -28.530 1.00 91.12 95 LEU A N 1
ATOM 751 C CA . LEU A 1 95 ? 14.867 -0.501 -29.604 1.00 91.12 95 LEU A CA 1
ATOM 752 C C . LEU A 1 95 ? 14.516 0.932 -29.187 1.00 91.12 95 LEU A C 1
ATOM 754 O O . LEU A 1 95 ? 14.746 1.872 -29.948 1.00 91.12 95 LEU A O 1
ATOM 758 N N . HIS A 1 96 ? 14.020 1.112 -27.964 1.00 91.44 96 HIS A N 1
ATOM 759 C CA . HIS A 1 96 ? 13.767 2.435 -27.411 1.00 91.44 96 HIS A CA 1
ATOM 760 C C . HIS A 1 96 ? 15.057 3.263 -27.263 1.00 91.44 96 HIS A C 1
ATOM 762 O O . HIS A 1 96 ? 15.073 4.445 -27.603 1.00 91.44 96 HIS A O 1
ATOM 768 N N . GLN A 1 97 ? 16.154 2.665 -26.790 1.00 91.06 97 GLN A N 1
ATOM 769 C CA . GLN A 1 97 ? 17.435 3.358 -26.607 1.00 91.06 97 GLN A CA 1
ATOM 770 C C . GLN A 1 97 ? 17.993 3.929 -27.916 1.00 91.06 97 GLN A C 1
ATOM 772 O O . GLN A 1 97 ? 18.630 4.983 -27.898 1.00 91.06 97 GLN A O 1
ATOM 777 N N . ASN A 1 98 ? 17.683 3.308 -29.057 1.00 89.31 98 ASN A N 1
ATOM 778 C CA . ASN A 1 98 ? 18.057 3.828 -30.373 1.00 89.31 98 ASN A CA 1
ATOM 779 C C . ASN A 1 98 ? 17.419 5.191 -30.692 1.00 89.31 98 ASN A C 1
ATOM 781 O O . ASN A 1 98 ? 17.982 5.950 -31.478 1.00 89.31 98 ASN A O 1
ATOM 785 N N . VAL A 1 99 ? 16.287 5.546 -30.070 1.00 89.00 99 VAL A N 1
ATOM 786 C CA . VAL A 1 99 ? 15.655 6.871 -30.233 1.00 89.00 99 VAL A CA 1
ATOM 787 C C . VAL A 1 99 ? 16.529 7.985 -29.654 1.00 89.00 99 VAL A C 1
ATOM 789 O O . VAL A 1 99 ? 16.522 9.105 -30.164 1.00 89.00 99 VAL A O 1
ATOM 792 N N . HIS A 1 100 ? 17.316 7.677 -28.622 1.00 87.06 100 HIS A N 1
ATOM 793 C CA . HIS A 1 100 ? 18.241 8.628 -28.005 1.00 87.06 100 HIS A CA 1
ATOM 794 C C . HIS A 1 100 ? 19.581 8.717 -28.728 1.00 87.06 100 HIS A C 1
ATOM 796 O O . HIS A 1 100 ? 20.386 9.600 -28.423 1.00 87.06 100 HIS A O 1
ATOM 802 N N . MET A 1 101 ? 19.850 7.822 -29.685 1.00 83.56 101 MET A N 1
ATOM 803 C CA . MET A 1 101 ? 21.073 7.917 -30.465 1.00 83.56 101 MET A CA 1
ATOM 804 C C . MET A 1 101 ? 21.021 9.163 -31.361 1.00 83.56 101 MET A C 1
ATOM 806 O O . MET A 1 101 ? 20.081 9.337 -32.142 1.00 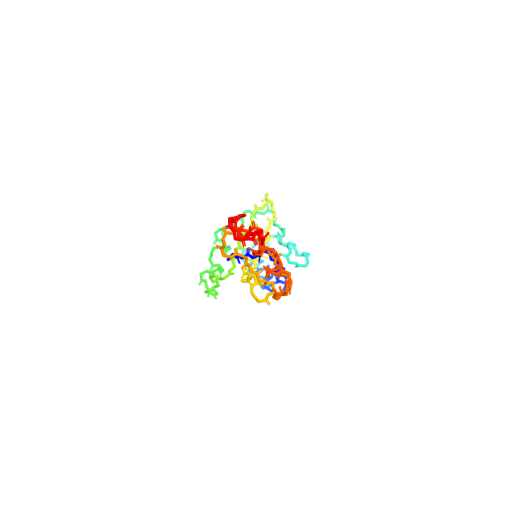83.56 101 MET A O 1
ATOM 810 N N . PRO A 1 102 ? 22.029 10.049 -31.286 1.00 73.44 102 PRO A N 1
ATOM 811 C CA . PRO A 1 102 ? 22.077 11.221 -32.142 1.00 73.44 102 PRO A CA 1
ATOM 812 C C . PRO A 1 102 ? 22.134 10.793 -33.614 1.00 73.44 102 PRO A C 1
ATOM 814 O O . PRO A 1 102 ? 22.918 9.926 -34.000 1.00 73.44 102 PRO A O 1
ATOM 817 N N . LYS A 1 103 ? 21.334 11.449 -34.466 1.00 65.81 103 LYS A N 1
ATOM 818 C CA . LYS A 1 103 ? 21.212 11.177 -35.917 1.00 65.81 103 LYS A CA 1
ATOM 819 C C . LYS A 1 103 ? 22.517 11.360 -36.725 1.00 65.81 103 LYS A C 1
ATOM 821 O O . LYS A 1 103 ? 22.496 11.252 -37.948 1.00 65.81 103 LYS A O 1
ATOM 826 N N . SER A 1 104 ? 23.653 11.636 -36.083 1.00 56.34 104 SER A N 1
ATOM 827 C CA . SER A 1 104 ? 24.944 11.938 -36.711 1.00 56.34 104 SER A CA 1
ATOM 828 C C . SER A 1 104 ? 25.839 10.720 -36.993 1.00 56.34 104 SER A C 1
ATOM 830 O O . SER A 1 104 ? 26.975 10.905 -37.423 1.00 56.34 104 SER A O 1
ATOM 832 N N . GLN A 1 105 ? 25.356 9.481 -36.830 1.00 57.44 105 GLN A N 1
ATOM 833 C CA . GLN A 1 105 ? 26.111 8.272 -37.212 1.00 57.44 105 GLN A CA 1
ATOM 834 C C . GLN A 1 105 ? 25.553 7.493 -38.412 1.00 57.44 105 GLN A C 1
ATOM 836 O O . GLN A 1 105 ? 26.034 6.403 -38.712 1.00 5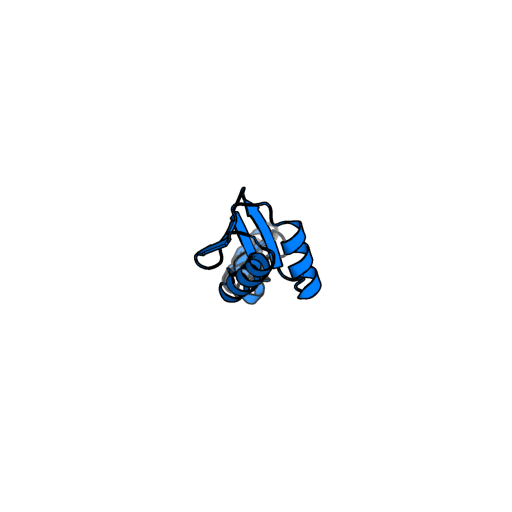7.44 105 GLN A O 1
ATOM 841 N N . ILE A 1 106 ? 24.631 8.064 -39.195 1.00 56.00 106 ILE A N 1
ATOM 842 C CA . ILE A 1 106 ? 24.385 7.550 -40.549 1.00 56.00 106 ILE A CA 1
ATOM 843 C C . ILE A 1 106 ? 25.464 8.141 -41.462 1.00 56.00 106 ILE A C 1
ATOM 845 O O . ILE A 1 106 ? 25.240 9.135 -42.154 1.00 56.00 106 ILE A O 1
ATOM 849 N N . ARG A 1 107 ? 26.663 7.538 -41.460 1.00 53.03 107 ARG A N 1
ATOM 850 C CA . ARG A 1 107 ? 27.599 7.707 -42.579 1.00 53.03 107 ARG A CA 1
ATOM 851 C C . ARG A 1 107 ? 26.910 7.137 -43.818 1.00 53.03 107 ARG A C 1
ATOM 853 O O . ARG A 1 107 ? 26.912 5.927 -44.033 1.00 53.03 107 ARG A O 1
ATOM 860 N N . ARG A 1 108 ? 26.285 8.012 -44.607 1.00 50.59 108 ARG A N 1
ATOM 861 C CA . ARG A 1 108 ? 25.969 7.705 -46.002 1.00 50.59 108 ARG A CA 1
ATOM 862 C C . ARG A 1 108 ? 27.305 7.408 -46.689 1.00 50.59 108 ARG A C 1
ATOM 864 O O . ARG A 1 108 ? 28.216 8.230 -46.610 1.00 50.59 108 ARG A O 1
ATOM 871 N N . LYS A 1 109 ? 27.423 6.188 -47.218 1.00 45.75 109 LYS A N 1
ATOM 872 C CA . LYS A 1 109 ? 28.475 5.813 -48.166 1.00 45.75 109 LYS A CA 1
ATOM 873 C C . LYS A 1 109 ? 28.403 6.705 -49.398 1.00 45.75 109 LYS A C 1
ATOM 875 O O . LYS A 1 109 ? 27.267 7.100 -49.746 1.00 45.75 109 LYS A O 1
#

Foldseek 3Di:
DWDQDDLDQVVLVVLQVQVVVVPWDWDDDRSKIFTPDDCVVSVVVVCVVVVPPQWDWDDDPRMIGITGTDDCVVVQWDADPPPGDIDNDDVRNVVVVVVVPPPPPPPDD

pLDDT: mean 77.34, std 12.22, range [43.38, 92.56]

Radius of gyration: 21.42 Å; chains: 1; bounding box: 44×22×68 Å